Protein AF-A0A4Q3VH04-F1 (afdb_monomer_lite)

Sequence (67 aa):
MNNNHLFEGTIETRVKYNNGGEPCIKKGKQRFFAKGSRTYFRLQNMENCAGGNLVDYVDIYPGSSSL

Foldseek 3Di:
DPFKDKDAAKDWDADCPAPVRDIFIDHGIWIWGDPDPDQWTWTPPQAGPSDDPDGHTDTGHPDPDPD

pLDDT: mean 91.62, std 11.26, range [41.06, 97.88]

Structure (mmCIF, N/CA/C/O backbone):
data_AF-A0A4Q3VH04-F1
#
_entry.id   AF-A0A4Q3VH04-F1
#
loop_
_atom_site.group_PDB
_atom_site.id
_atom_site.type_symbol
_atom_site.label_atom_id
_atom_site.label_alt_id
_atom_site.label_comp_id
_atom_site.label_asym_id
_atom_site.label_entity_id
_atom_site.label_seq_id
_atom_site.pdbx_PDB_ins_code
_atom_site.Cartn_x
_atom_site.Cartn_y
_atom_site.Cartn_z
_atom_site.occupancy
_atom_site.B_is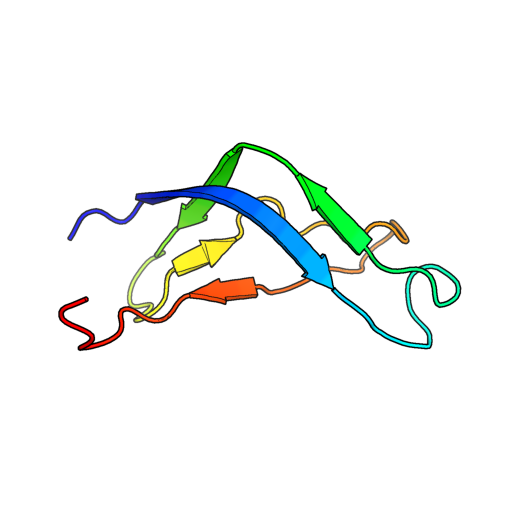o_or_equiv
_atom_site.auth_seq_id
_atom_site.auth_comp_id
_atom_site.auth_asym_id
_atom_site.auth_atom_id
_atom_site.pdbx_PDB_model_num
ATOM 1 N N . MET A 1 1 ? -16.271 4.528 15.493 1.00 59.69 1 MET A N 1
ATOM 2 C CA . MET A 1 1 ? -14.983 3.828 15.296 1.00 59.69 1 MET A CA 1
ATOM 3 C C . MET A 1 1 ? -13.952 4.853 14.859 1.00 59.69 1 MET A C 1
ATOM 5 O O . MET A 1 1 ? -14.324 5.789 14.159 1.00 59.69 1 MET A O 1
ATOM 9 N N . ASN A 1 2 ? -12.699 4.739 15.306 1.00 73.50 2 ASN A N 1
ATOM 10 C CA . ASN A 1 2 ? -11.636 5.573 14.750 1.00 73.50 2 ASN A CA 1
ATOM 11 C C . ASN A 1 2 ? -11.405 5.122 13.305 1.00 73.50 2 ASN A C 1
ATOM 13 O O . ASN A 1 2 ? -11.048 3.973 13.072 1.00 73.50 2 ASN A O 1
ATOM 17 N N . ASN A 1 3 ? -11.648 6.013 12.349 1.00 86.06 3 ASN A N 1
ATOM 18 C CA . ASN A 1 3 ? -11.531 5.696 10.929 1.00 86.06 3 ASN A CA 1
ATOM 19 C C . ASN A 1 3 ? -10.082 5.739 10.437 1.00 86.06 3 ASN A C 1
ATOM 21 O O . ASN A 1 3 ? -9.830 5.391 9.289 1.00 86.06 3 ASN A O 1
ATOM 25 N N . ASN A 1 4 ? -9.138 6.183 11.269 1.00 92.06 4 ASN A N 1
ATOM 26 C CA . ASN A 1 4 ? -7.740 6.353 10.915 1.00 92.06 4 ASN A CA 1
ATOM 27 C C . ASN A 1 4 ? -6.861 5.334 11.649 1.00 92.06 4 ASN A C 1
ATOM 29 O O . ASN A 1 4 ? -6.876 5.265 12.877 1.00 92.06 4 ASN A O 1
ATOM 33 N N . HIS A 1 5 ? -6.052 4.598 10.894 1.00 93.38 5 HIS A N 1
ATOM 34 C CA . HIS A 1 5 ? -5.081 3.642 11.409 1.00 93.38 5 HIS A CA 1
ATOM 35 C C . HIS A 1 5 ? -3.689 4.001 10.879 1.00 93.38 5 HIS A C 1
ATOM 37 O O . HIS A 1 5 ? -3.500 4.197 9.679 1.00 93.38 5 HIS A O 1
ATOM 43 N N . LEU A 1 6 ? -2.723 4.153 11.782 1.00 95.25 6 LEU A N 1
ATOM 44 C CA . LEU A 1 6 ? -1.344 4.489 11.441 1.00 95.25 6 LEU A CA 1
ATOM 45 C C . LEU A 1 6 ? -0.490 3.238 11.594 1.00 95.25 6 LEU A C 1
ATOM 47 O O . LEU A 1 6 ? -0.486 2.624 12.656 1.00 95.25 6 LEU A O 1
ATOM 51 N N . PHE A 1 7 ? 0.231 2.898 10.536 1.00 94.38 7 PHE A N 1
ATOM 52 C CA . PHE A 1 7 ? 1.150 1.772 10.494 1.00 94.38 7 PHE A CA 1
ATOM 53 C C . PHE A 1 7 ? 2.573 2.305 10.347 1.00 94.38 7 PHE A C 1
ATOM 55 O O . PHE A 1 7 ? 2.844 3.061 9.419 1.00 94.38 7 PHE A O 1
ATOM 62 N N . GLU A 1 8 ? 3.474 1.921 11.245 1.00 97.38 8 GLU A N 1
ATOM 63 C CA . GLU A 1 8 ? 4.908 2.187 11.118 1.00 97.38 8 GLU A CA 1
ATOM 64 C C . GLU A 1 8 ? 5.593 0.885 10.706 1.00 97.38 8 GLU A C 1
ATOM 66 O O . GLU A 1 8 ? 5.586 -0.085 11.463 1.00 97.38 8 GLU A O 1
ATOM 71 N N . GLY A 1 9 ? 6.147 0.835 9.496 1.00 96.88 9 GLY A N 1
ATOM 72 C CA . GLY A 1 9 ? 6.771 -0.388 9.006 1.00 96.88 9 GLY A CA 1
ATOM 73 C C . GLY A 1 9 ? 7.061 -0.364 7.514 1.00 96.88 9 GLY A C 1
ATOM 74 O O . GLY A 1 9 ? 7.337 0.684 6.934 1.00 96.88 9 GLY A O 1
ATOM 75 N N . THR A 1 10 ? 7.033 -1.544 6.896 1.00 97.88 10 THR A N 1
ATOM 76 C CA . THR A 1 10 ? 7.274 -1.710 5.458 1.00 97.88 10 THR A CA 1
ATOM 77 C C . THR A 1 10 ? 6.109 -2.441 4.805 1.00 97.88 10 THR A C 1
ATOM 79 O O . THR A 1 10 ? 5.680 -3.481 5.296 1.00 97.88 10 THR A O 1
ATOM 82 N N . ILE A 1 11 ? 5.620 -1.897 3.692 1.00 97.75 11 ILE A N 1
ATOM 83 C CA . ILE A 1 11 ? 4.696 -2.562 2.772 1.00 97.75 11 ILE A CA 1
ATOM 84 C C . ILE A 1 11 ? 5.483 -2.870 1.500 1.00 97.75 11 ILE A C 1
ATOM 86 O O . ILE A 1 11 ? 6.069 -1.962 0.908 1.00 97.75 11 ILE A O 1
ATOM 90 N N . GLU A 1 12 ? 5.502 -4.136 1.093 1.00 97.69 12 GLU A N 1
ATOM 91 C CA . GLU A 1 12 ? 6.172 -4.595 -0.122 1.00 97.69 12 GLU A CA 1
ATOM 92 C C . GLU A 1 12 ? 5.168 -5.288 -1.049 1.00 97.69 12 GLU A C 1
ATOM 94 O O . GLU A 1 12 ? 4.609 -6.330 -0.703 1.00 97.69 12 GLU A O 1
ATOM 99 N N . THR A 1 13 ? 4.961 -4.721 -2.239 1.00 96.88 13 THR A N 1
ATOM 100 C CA . THR A 1 13 ? 4.107 -5.300 -3.285 1.00 96.88 13 THR A CA 1
ATOM 101 C C . THR A 1 13 ? 4.980 -5.917 -4.376 1.00 96.88 13 THR A C 1
ATOM 103 O O . THR A 1 13 ? 5.821 -5.231 -4.960 1.00 96.88 13 THR A O 1
ATOM 106 N N . ARG A 1 14 ? 4.764 -7.201 -4.695 1.00 96.94 14 ARG A N 1
ATOM 107 C CA . ARG A 1 14 ? 5.506 -7.932 -5.738 1.00 96.94 14 ARG A CA 1
ATOM 108 C C . ARG A 1 14 ? 4.571 -8.384 -6.854 1.00 96.94 14 ARG A C 1
ATOM 110 O O . ARG A 1 14 ? 3.772 -9.298 -6.662 1.00 96.94 14 ARG A O 1
ATOM 117 N N . VAL A 1 15 ? 4.697 -7.775 -8.031 1.00 95.50 15 VAL A N 1
ATOM 118 C CA . VAL A 1 15 ? 3.954 -8.158 -9.240 1.00 95.50 15 VAL A CA 1
ATOM 119 C C . VAL A 1 15 ? 4.930 -8.221 -10.406 1.00 95.50 15 VAL A C 1
ATOM 121 O O .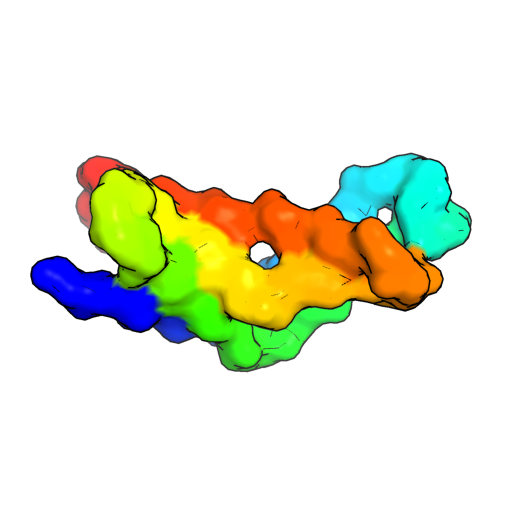 VAL A 1 15 ? 5.536 -7.217 -10.755 1.00 95.50 15 VAL A O 1
ATOM 124 N N . LYS A 1 16 ? 5.055 -9.399 -11.032 1.00 95.88 16 LYS A N 1
ATOM 125 C CA . LYS A 1 16 ? 6.084 -9.710 -12.044 1.00 95.88 16 LYS A CA 1
ATOM 126 C C . LYS A 1 16 ? 6.159 -8.718 -13.217 1.00 95.88 16 LYS A C 1
ATOM 128 O O . LYS A 1 16 ? 7.215 -8.584 -13.819 1.00 95.88 16 LYS A O 1
ATOM 133 N N . TYR A 1 17 ? 5.046 -8.086 -13.581 1.00 93.88 17 TYR A N 1
ATOM 134 C CA . TYR A 1 17 ? 4.943 -7.217 -14.759 1.00 93.88 17 TYR A CA 1
ATOM 135 C C . TYR A 1 17 ? 4.764 -5.727 -14.426 1.00 93.88 17 TYR A C 1
ATOM 137 O O . TYR A 1 17 ? 4.857 -4.901 -15.330 1.00 93.88 17 TYR A O 1
ATOM 145 N N . ASN A 1 18 ? 4.533 -5.361 -13.160 1.00 94.81 18 ASN A N 1
ATOM 146 C CA . ASN A 1 18 ? 4.492 -3.955 -12.744 1.00 94.81 18 ASN A CA 1
ATOM 147 C C . ASN A 1 18 ? 5.898 -3.499 -12.355 1.00 94.81 18 ASN A C 1
ATOM 149 O O . ASN A 1 18 ? 6.708 -4.318 -11.935 1.00 94.81 18 ASN A O 1
ATOM 153 N N . ASN A 1 19 ? 6.181 -2.197 -12.465 1.00 95.94 19 ASN A N 1
ATOM 154 C CA . ASN A 1 19 ? 7.454 -1.606 -12.025 1.00 95.94 19 ASN A CA 1
ATOM 155 C C . ASN A 1 19 ? 8.696 -2.332 -12.594 1.00 95.94 19 ASN A C 1
ATOM 157 O O . ASN A 1 19 ? 9.678 -2.557 -11.896 1.00 95.94 19 ASN A O 1
ATOM 161 N N . GLY A 1 20 ? 8.626 -2.793 -13.850 1.00 95.62 20 GLY A N 1
ATOM 162 C CA . GLY A 1 20 ? 9.714 -3.556 -14.478 1.00 95.62 20 GLY A CA 1
ATOM 163 C C . GLY A 1 20 ? 10.013 -4.917 -13.831 1.00 95.62 20 GLY A C 1
ATOM 164 O O . GLY A 1 20 ? 11.062 -5.488 -14.103 1.00 95.62 20 GLY A O 1
ATOM 165 N N . GLY A 1 21 ? 9.113 -5.438 -12.990 1.00 95.94 21 GLY A N 1
ATOM 166 C CA . GLY A 1 21 ? 9.307 -6.658 -12.203 1.00 95.94 21 GLY A CA 1
ATOM 167 C C . GLY A 1 21 ? 9.928 -6.427 -10.824 1.00 95.94 21 GLY A C 1
ATOM 168 O O . GLY A 1 21 ? 9.982 -7.366 -10.028 1.00 95.94 21 GLY A O 1
ATOM 169 N N . GLU A 1 22 ? 10.332 -5.195 -10.510 1.00 97.88 22 GLU A N 1
ATOM 170 C CA . GLU A 1 22 ? 10.908 -4.833 -9.217 1.00 97.88 22 GLU A CA 1
ATOM 171 C C . GLU A 1 22 ? 9.821 -4.603 -8.151 1.00 97.88 22 GLU A C 1
ATOM 173 O O . GLU A 1 22 ? 8.755 -4.046 -8.448 1.00 97.88 22 GLU A O 1
ATOM 178 N N . PRO A 1 23 ? 10.065 -4.978 -6.881 1.00 97.56 23 PRO A N 1
ATOM 179 C CA . PRO A 1 23 ? 9.116 -4.752 -5.798 1.00 97.56 23 PRO A CA 1
ATOM 180 C C . PRO A 1 23 ? 8.849 -3.258 -5.587 1.00 97.56 23 PRO A C 1
ATOM 182 O O . PRO A 1 23 ? 9.771 -2.441 -5.574 1.00 97.56 23 PRO A O 1
ATOM 185 N N . CYS A 1 24 ? 7.588 -2.898 -5.343 1.00 97.50 24 CYS A N 1
ATOM 186 C CA . CYS A 1 24 ? 7.259 -1.559 -4.866 1.00 97.50 24 CYS A CA 1
ATOM 187 C C . CYS A 1 24 ? 7.281 -1.534 -3.337 1.00 97.50 24 CYS A C 1
ATOM 189 O O . CYS A 1 24 ? 6.509 -2.242 -2.686 1.00 97.50 24 CYS A O 1
ATOM 191 N N . ILE A 1 25 ? 8.179 -0.729 -2.765 1.00 97.75 25 ILE A N 1
ATOM 192 C CA . ILE A 1 25 ? 8.460 -0.709 -1.327 1.00 97.75 25 ILE A CA 1
ATOM 193 C C . ILE A 1 25 ? 8.057 0.644 -0.736 1.00 97.75 25 ILE A C 1
ATOM 195 O O . ILE A 1 25 ? 8.601 1.684 -1.105 1.00 97.75 25 ILE A O 1
ATOM 199 N N . LYS A 1 26 ? 7.155 0.627 0.250 1.00 96.94 26 LYS A N 1
ATOM 200 C CA . LYS A 1 26 ? 6.774 1.798 1.054 1.00 96.94 26 LYS A CA 1
ATOM 201 C C . LYS A 1 26 ? 7.259 1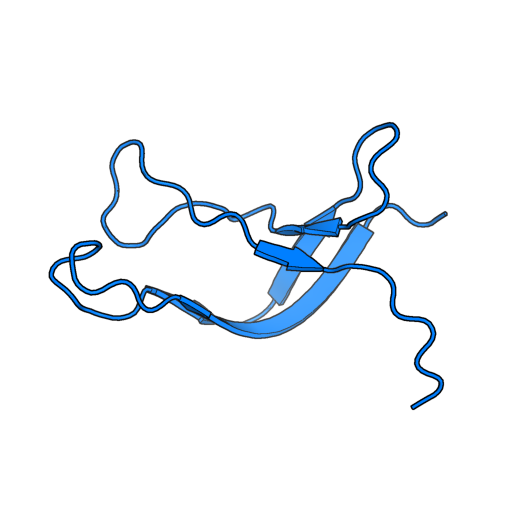.598 2.485 1.00 96.94 26 LYS A C 1
ATOM 203 O O . LYS A 1 26 ? 6.797 0.682 3.162 1.00 96.94 26 LYS A O 1
ATOM 208 N N . LYS A 1 27 ? 8.191 2.439 2.938 1.00 97.75 27 LYS A N 1
ATOM 209 C CA . LYS A 1 27 ? 8.762 2.398 4.295 1.00 97.75 27 LYS A CA 1
ATOM 210 C C . LYS A 1 27 ? 8.249 3.549 5.153 1.00 97.75 27 LYS A C 1
ATOM 212 O O . LYS A 1 27 ? 7.899 4.611 4.640 1.00 97.75 27 LYS A O 1
ATOM 217 N N . GLY A 1 28 ? 8.278 3.340 6.460 1.00 97.62 28 GLY A N 1
ATOM 218 C CA . GLY A 1 28 ? 7.940 4.337 7.463 1.00 97.62 28 GLY A CA 1
ATOM 219 C C . GLY A 1 28 ? 6.437 4.463 7.691 1.00 97.62 28 GLY A C 1
ATOM 220 O O . GLY A 1 28 ? 5.657 3.585 7.310 1.00 97.62 28 GLY A O 1
ATOM 221 N N . LYS A 1 29 ? 6.025 5.591 8.267 1.00 97.81 29 LYS A N 1
ATOM 222 C CA . LYS A 1 29 ? 4.632 5.876 8.620 1.00 97.81 29 LYS A CA 1
ATOM 223 C C . LYS A 1 29 ? 3.685 5.880 7.418 1.00 97.81 29 LYS A C 1
ATOM 225 O O . LYS A 1 29 ? 3.726 6.773 6.574 1.00 97.81 29 LYS A O 1
ATOM 230 N N . GLN A 1 30 ? 2.749 4.939 7.404 1.00 97.38 30 GLN A N 1
ATOM 231 C CA . GLN A 1 30 ? 1.665 4.832 6.433 1.00 97.38 30 GLN A CA 1
ATOM 232 C C . GLN A 1 30 ? 0.311 5.089 7.096 1.00 97.38 30 GLN A C 1
ATOM 234 O O . GLN A 1 30 ? 0.046 4.658 8.220 1.00 97.38 30 GLN A O 1
ATOM 239 N N . ARG A 1 31 ? -0.578 5.783 6.379 1.00 97.25 31 ARG A N 1
ATOM 240 C CA . ARG A 1 31 ? -1.949 6.049 6.829 1.00 97.25 31 ARG A CA 1
ATOM 241 C C . ARG A 1 31 ? -2.924 5.114 6.132 1.00 97.25 31 ARG A C 1
ATOM 243 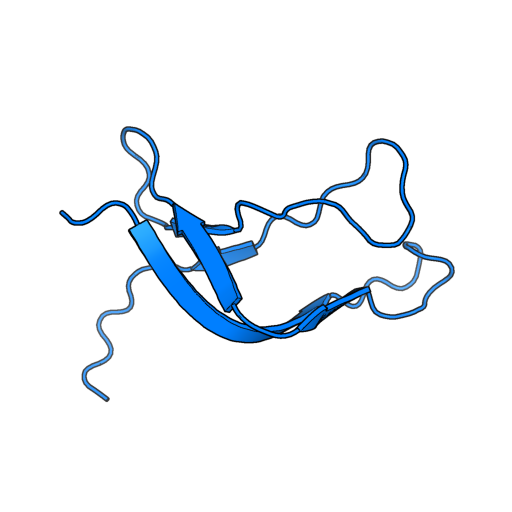O O . ARG A 1 31 ? -3.006 5.118 4.905 1.00 97.25 31 ARG A O 1
ATOM 250 N N . PHE A 1 32 ? -3.713 4.398 6.917 1.00 96.88 32 PHE A N 1
ATOM 251 C CA . PHE A 1 32 ? -4.852 3.605 6.481 1.00 96.88 32 PHE A CA 1
ATOM 252 C C . PHE A 1 32 ? -6.150 4.268 6.949 1.00 96.88 32 PHE A C 1
ATOM 254 O O . PHE A 1 32 ? -6.219 4.798 8.059 1.00 96.88 32 PHE A O 1
ATOM 261 N N . PHE A 1 33 ? -7.183 4.275 6.102 1.00 95.94 33 PHE A N 1
ATOM 262 C CA . PHE A 1 33 ? -8.440 4.957 6.410 1.00 95.94 33 PHE A CA 1
ATOM 263 C C . PHE A 1 33 ? -9.678 4.159 5.990 1.00 95.94 33 PHE A C 1
ATOM 265 O O . PHE A 1 33 ? -9.763 3.666 4.860 1.00 95.94 33 PHE A O 1
ATOM 272 N N . ALA A 1 34 ? -10.657 4.077 6.890 1.00 95.19 34 ALA A N 1
ATOM 273 C CA . ALA A 1 34 ? -11.981 3.517 6.642 1.00 95.19 34 ALA A CA 1
ATOM 274 C C . ALA A 1 34 ? -12.954 4.645 6.252 1.00 95.19 34 ALA A C 1
ATOM 276 O O . ALA A 1 34 ? -13.289 5.513 7.057 1.00 95.19 34 ALA A O 1
ATOM 277 N N . LYS A 1 35 ? -13.391 4.662 4.986 1.00 93.00 35 LYS A N 1
ATOM 278 C CA . LYS A 1 35 ? -14.317 5.674 4.445 1.00 93.00 35 LYS A CA 1
ATOM 279 C C . LYS A 1 35 ? -15.729 5.103 4.331 1.00 93.00 35 LYS A C 1
ATOM 281 O O . LYS A 1 35 ? -15.907 4.057 3.711 1.00 93.00 35 LYS A O 1
ATOM 286 N N . GLY A 1 36 ? -16.726 5.840 4.822 1.00 91.62 36 GLY A N 1
ATOM 287 C CA . GLY A 1 36 ? -18.137 5.473 4.68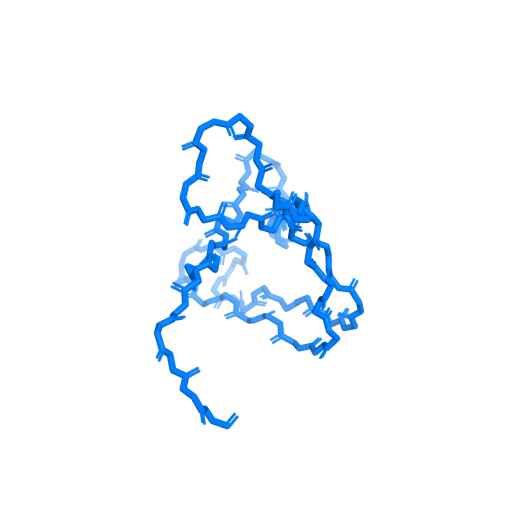5 1.00 91.62 36 GLY A CA 1
ATOM 288 C C . GLY A 1 36 ? -18.453 4.155 5.392 1.00 91.62 36 GLY A C 1
ATOM 289 O O . GLY A 1 36 ? -18.099 3.985 6.552 1.00 91.62 36 GLY A O 1
ATOM 290 N N . SER A 1 37 ? -19.091 3.229 4.678 1.00 90.75 37 SER A N 1
ATOM 291 C CA . SER A 1 37 ? -19.520 1.918 5.183 1.00 90.75 37 SER A CA 1
ATOM 292 C C . SER A 1 37 ? -18.476 0.801 5.027 1.00 90.75 37 SER A C 1
ATOM 294 O O . SER A 1 37 ? -18.815 -0.374 5.152 1.00 90.75 37 SER A O 1
ATOM 296 N N . ARG A 1 38 ? -17.211 1.126 4.718 1.00 90.62 38 ARG A N 1
ATOM 297 C CA . ARG A 1 38 ? -16.155 0.112 4.563 1.00 90.62 38 ARG A CA 1
ATOM 298 C C . ARG A 1 38 ? -15.903 -0.623 5.877 1.00 90.62 38 ARG A C 1
ATOM 300 O O . ARG A 1 38 ? -15.753 -0.001 6.923 1.00 90.62 38 ARG A O 1
ATOM 307 N N . THR A 1 39 ? -15.751 -1.939 5.779 1.00 91.88 39 THR A N 1
ATOM 308 C CA . THR A 1 39 ? -15.379 -2.834 6.885 1.00 91.88 39 THR A CA 1
ATOM 309 C C . THR A 1 39 ? -13.865 -3.052 6.995 1.00 91.88 39 THR A C 1
ATOM 311 O O . THR A 1 39 ? -13.417 -3.882 7.776 1.00 91.88 39 THR A O 1
ATOM 314 N N . TYR A 1 40 ? -13.071 -2.313 6.217 1.00 93.69 40 TYR A N 1
ATOM 315 C CA . TYR A 1 40 ? -11.613 -2.392 6.150 1.00 93.69 40 TYR A CA 1
ATOM 316 C C . TYR A 1 40 ? -10.994 -0.989 6.096 1.00 93.69 40 TYR A C 1
ATOM 318 O O . TYR A 1 40 ? -11.628 -0.018 5.661 1.00 93.69 40 TYR A O 1
ATOM 326 N N . PHE A 1 41 ? -9.729 -0.887 6.498 1.00 95.50 41 PHE A N 1
ATOM 327 C CA . PHE A 1 41 ? -8.927 0.325 6.366 1.00 95.50 41 PHE A CA 1
ATOM 328 C C . PHE A 1 41 ? -8.060 0.226 5.112 1.00 95.50 41 PHE A C 1
ATOM 330 O O . PHE A 1 41 ? -7.311 -0.732 4.960 1.00 95.50 41 PHE A O 1
ATOM 337 N N . ARG A 1 42 ? -8.122 1.224 4.227 1.00 97.06 42 ARG A N 1
ATOM 338 C CA . ARG A 1 42 ? -7.340 1.249 2.980 1.00 97.06 42 ARG A CA 1
ATOM 339 C C . ARG A 1 42 ? -6.131 2.160 3.100 1.00 97.06 42 ARG A C 1
ATOM 341 O O . ARG A 1 42 ? -6.296 3.304 3.537 1.00 97.06 42 ARG A O 1
ATOM 348 N N . LEU A 1 43 ? -4.964 1.706 2.647 1.00 97.62 43 LEU A N 1
ATOM 349 C CA . LEU A 1 43 ? -3.771 2.539 2.502 1.00 97.62 43 LEU A CA 1
ATOM 350 C C . LEU A 1 43 ? -4.109 3.795 1.695 1.00 97.62 43 LEU A C 1
ATOM 352 O O . LEU A 1 43 ? -4.774 3.724 0.670 1.00 97.62 43 LEU A O 1
ATOM 356 N N . GLN A 1 44 ? -3.683 4.958 2.169 1.00 97.00 44 GLN A N 1
ATOM 357 C CA . GLN A 1 44 ? -3.999 6.232 1.521 1.00 97.00 44 GLN A CA 1
ATOM 358 C C . GLN A 1 44 ? -2.919 6.650 0.520 1.00 97.00 44 GLN A C 1
ATOM 360 O O . GLN A 1 44 ? -3.240 7.261 -0.493 1.00 97.00 44 GLN A O 1
ATOM 365 N N . ASN A 1 45 ? -1.664 6.264 0.762 1.00 95.44 45 ASN A N 1
ATOM 366 C CA . ASN A 1 45 ? -0.572 6.389 -0.202 1.00 95.44 45 ASN A CA 1
ATOM 367 C C . ASN A 1 45 ? -0.592 5.203 -1.187 1.00 95.44 45 ASN A C 1
ATOM 369 O O . ASN A 1 45 ? 0.219 4.284 -1.079 1.00 95.44 45 ASN A O 1
ATOM 373 N N . MET A 1 46 ? -1.563 5.198 -2.101 1.00 95.88 46 MET A N 1
ATOM 374 C CA . MET A 1 46 ? -1.831 4.069 -3.006 1.00 95.88 46 MET A CA 1
ATOM 375 C C . MET A 1 46 ? -0.950 4.043 -4.260 1.00 95.88 46 MET A C 1
ATOM 377 O O . MET A 1 46 ? -1.044 3.093 -5.026 1.00 95.88 46 MET A O 1
ATOM 381 N N . GLU A 1 47 ? -0.139 5.069 -4.517 1.00 95.94 47 GLU A N 1
ATOM 382 C CA . GLU A 1 47 ? 0.654 5.155 -5.751 1.00 95.94 47 GLU A CA 1
ATOM 383 C C . GLU A 1 47 ? 1.589 3.951 -5.898 1.00 95.94 47 GLU A C 1
ATOM 385 O O . GLU A 1 47 ? 2.302 3.600 -4.955 1.00 95.94 47 GLU A O 1
ATOM 390 N N . ASN A 1 48 ? 1.606 3.316 -7.066 1.00 96.50 48 ASN A N 1
ATOM 391 C CA . ASN A 1 48 ? 2.610 2.300 -7.361 1.00 96.50 48 ASN A CA 1
ATOM 392 C C . ASN A 1 48 ? 3.926 2.960 -7.820 1.00 96.50 48 ASN A C 1
ATOM 394 O O . ASN A 1 48 ? 3.933 4.031 -8.423 1.00 96.50 48 ASN A O 1
ATOM 398 N N . CYS A 1 49 ? 5.046 2.287 -7.572 1.00 96.62 49 CYS A N 1
ATOM 399 C CA . CYS A 1 49 ? 6.390 2.752 -7.907 1.00 96.62 49 CYS A CA 1
ATOM 400 C C . CYS A 1 49 ? 6.655 2.845 -9.422 1.00 96.62 49 CYS A C 1
ATOM 402 O O . CYS A 1 49 ? 7.527 3.603 -9.835 1.00 96.62 49 CYS A O 1
ATOM 404 N N . ALA A 1 50 ? 5.880 2.136 -10.251 1.00 96.12 50 ALA A N 1
ATOM 405 C CA . ALA A 1 50 ? 5.939 2.228 -11.710 1.00 96.12 50 ALA A CA 1
ATOM 406 C C . ALA A 1 50 ? 5.462 3.589 -12.253 1.00 96.12 50 ALA A C 1
ATOM 408 O O . ALA A 1 50 ? 5.709 3.904 -13.416 1.00 96.12 50 ALA A O 1
ATOM 409 N N . GLY A 1 51 ? 4.753 4.376 -11.435 1.00 91.94 51 GLY A N 1
ATOM 410 C CA . GLY A 1 51 ? 4.130 5.631 -11.843 1.00 91.94 51 GLY A CA 1
ATOM 411 C C . GLY A 1 51 ? 2.904 5.448 -12.750 1.00 91.94 51 GLY A C 1
ATOM 412 O O . GLY A 1 51 ? 2.352 4.356 -12.901 1.00 91.94 51 GLY A O 1
ATOM 413 N N . GLY A 1 52 ? 2.455 6.554 -13.349 1.00 92.44 52 GLY A N 1
ATOM 414 C CA . GLY A 1 52 ? 1.278 6.584 -14.222 1.00 92.44 52 GLY A CA 1
ATOM 415 C C . GLY A 1 52 ? -0.042 6.373 -13.470 1.00 92.44 52 GLY A C 1
ATOM 416 O O . GLY A 1 52 ? -0.211 6.833 -12.346 1.00 92.44 52 GLY A O 1
ATOM 417 N N . ASN A 1 53 ? -0.988 5.671 -14.101 1.00 94.06 53 ASN A N 1
ATOM 418 C CA . ASN A 1 53 ? -2.330 5.409 -13.557 1.00 94.06 53 ASN A CA 1
ATOM 419 C C . ASN A 1 53 ? -2.434 4.037 -12.858 1.00 94.06 53 ASN A C 1
ATOM 421 O O . ASN A 1 53 ? -3.472 3.378 -12.935 1.00 94.06 53 ASN A O 1
ATOM 425 N N . LEU A 1 54 ? -1.355 3.578 -12.215 1.00 95.44 54 LEU A N 1
ATOM 426 C CA . LEU A 1 54 ? -1.306 2.310 -11.483 1.00 95.44 54 LEU A CA 1
ATOM 427 C C . LEU A 1 54 ? -1.321 2.553 -9.969 1.00 95.44 54 LEU A C 1
ATOM 429 O O . LEU A 1 54 ? -0.559 3.367 -9.447 1.00 95.44 54 LEU A O 1
ATOM 433 N N . VAL A 1 55 ? -2.164 1.804 -9.257 1.00 96.56 55 VAL A N 1
ATOM 434 C CA . VAL A 1 55 ? -2.311 1.902 -7.800 1.00 96.56 55 VAL A CA 1
ATOM 435 C C . VAL A 1 55 ? -2.224 0.536 -7.131 1.00 96.56 55 VAL A C 1
ATOM 437 O O . VAL A 1 55 ? -2.776 -0.446 -7.626 1.00 96.56 55 VAL A O 1
ATOM 440 N N . ASP A 1 56 ? -1.590 0.507 -5.964 1.00 95.62 56 ASP A N 1
ATOM 441 C CA . ASP A 1 56 ? -1.543 -0.644 -5.070 1.00 95.62 56 ASP A CA 1
ATOM 442 C C . ASP A 1 56 ? -2.619 -0.485 -3.991 1.00 95.62 56 ASP A C 1
ATOM 444 O O . ASP A 1 56 ? -2.465 0.252 -3.010 1.00 95.62 56 ASP A O 1
ATOM 448 N N . TYR A 1 57 ? -3.738 -1.188 -4.163 1.00 95.81 57 TYR A N 1
ATOM 449 C CA . TYR A 1 57 ? -4.750 -1.280 -3.117 1.00 95.81 57 TYR A CA 1
ATOM 450 C C . TYR A 1 57 ? -4.299 -2.252 -2.030 1.00 95.81 57 TYR A C 1
ATOM 452 O O . TYR A 1 57 ? -4.316 -3.464 -2.219 1.00 95.81 57 TYR A O 1
ATOM 460 N N . VAL A 1 58 ? -3.946 -1.701 -0.870 1.00 96.88 58 VAL A N 1
ATOM 461 C CA . VAL A 1 58 ? -3.646 -2.475 0.337 1.00 96.88 58 VAL A CA 1
ATOM 462 C C . VAL A 1 58 ? -4.719 -2.181 1.376 1.00 96.88 58 VAL A C 1
ATOM 464 O O . VAL A 1 58 ? -4.852 -1.046 1.841 1.00 96.88 58 VAL A O 1
ATOM 467 N N . ASP A 1 59 ? -5.487 -3.210 1.721 1.00 96.19 59 ASP A N 1
ATOM 468 C CA . ASP A 1 59 ? -6.577 -3.146 2.687 1.00 96.19 59 ASP A CA 1
ATOM 469 C C . ASP A 1 59 ? -6.238 -3.990 3.919 1.00 96.19 59 ASP A C 1
ATOM 471 O O . ASP A 1 59 ? -5.832 -5.145 3.802 1.00 96.19 59 ASP A O 1
ATOM 475 N N . ILE A 1 60 ? -6.426 -3.413 5.104 1.00 92.69 60 ILE A N 1
ATOM 476 C CA . ILE A 1 60 ? -6.316 -4.107 6.387 1.00 92.69 60 ILE A CA 1
ATOM 477 C C . ILE A 1 60 ? -7.726 -4.326 6.918 1.00 92.69 60 ILE A C 1
ATOM 479 O O . ILE A 1 60 ? -8.473 -3.373 7.163 1.00 92.69 60 ILE A O 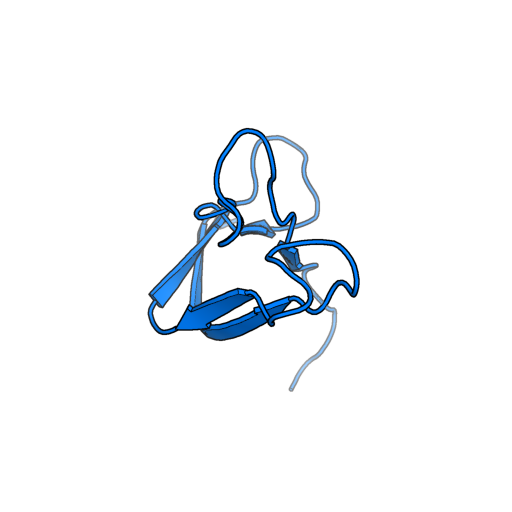1
ATOM 483 N N . TYR A 1 61 ? -8.075 -5.590 7.120 1.00 91.25 61 TYR A N 1
ATOM 484 C CA . TYR A 1 61 ? -9.314 -5.968 7.779 1.00 91.25 61 TYR A CA 1
ATOM 485 C C . TYR A 1 61 ? -9.081 -5.996 9.293 1.00 91.25 61 TYR A C 1
ATOM 487 O O . TYR A 1 61 ? -8.058 -6.526 9.732 1.00 91.25 61 TYR A O 1
ATOM 495 N N . PRO A 1 62 ? -9.992 -5.433 10.105 1.00 79.00 62 PRO A N 1
ATOM 496 C CA . PRO A 1 62 ? -9.952 -5.624 11.544 1.00 79.00 62 PRO A CA 1
ATOM 497 C C . PRO A 1 62 ? -10.099 -7.122 11.823 1.00 79.00 62 PRO A C 1
ATOM 499 O O . PRO A 1 62 ? -11.159 -7.708 11.610 1.00 79.00 62 PRO A O 1
ATOM 502 N N . GLY A 1 63 ? -9.000 -7.756 12.226 1.00 74.69 63 GLY A N 1
ATOM 503 C CA . GLY A 1 63 ? -9.017 -9.147 12.656 1.00 74.69 63 GLY A CA 1
ATOM 504 C C . GLY A 1 63 ? -9.718 -9.286 14.006 1.00 74.69 63 GLY A C 1
ATOM 505 O O . GLY A 1 63 ? -9.815 -8.332 14.773 1.00 74.69 63 GLY A O 1
ATOM 506 N N . SER A 1 64 ? -10.149 -10.500 14.332 1.00 70.25 64 SER A N 1
ATOM 507 C CA . SER A 1 64 ? -10.566 -10.880 15.689 1.00 70.25 64 SER A CA 1
ATOM 508 C C . SER A 1 64 ? -9.382 -11.294 16.574 1.00 70.25 64 SER A C 1
ATOM 510 O O . SER A 1 64 ? -9.580 -11.909 17.618 1.00 70.25 64 SER A O 1
ATOM 512 N N . SER A 1 65 ? -8.150 -11.051 16.120 1.00 60.69 65 SER A N 1
ATOM 513 C CA . SER A 1 65 ? -6.948 -11.590 16.752 1.00 60.69 65 SER A CA 1
ATOM 514 C C . SER A 1 65 ? -6.614 -10.816 18.024 1.00 60.69 65 SER A C 1
ATOM 516 O O . SER A 1 65 ? -6.471 -9.596 17.986 1.00 60.69 65 SER A O 1
ATOM 518 N N . SER A 1 66 ? -6.481 -11.534 19.136 1.00 52.06 66 SER A N 1
ATOM 519 C CA . SER A 1 66 ? -6.170 -11.007 20.468 1.00 52.06 66 SER A CA 1
ATOM 520 C C . SER A 1 66 ? -4.681 -11.130 20.813 1.00 52.06 66 SER A C 1
ATOM 522 O O . SER A 1 66 ? -4.368 -11.478 21.950 1.00 52.06 66 SER A O 1
ATOM 524 N N . LEU A 1 67 ? -3.789 -10.963 19.825 1.00 41.06 67 LEU A N 1
ATOM 525 C CA . LEU A 1 67 ? -2.339 -11.004 20.069 1.00 41.06 67 LEU A CA 1
ATOM 526 C C . LEU A 1 67 ? -1.947 -10.069 21.219 1.00 41.06 67 LEU A C 1
ATOM 528 O O . LEU A 1 67 ? -2.442 -8.917 21.223 1.00 41.06 67 LEU A O 1
#

Radius of gyration: 13.27 Å; chains: 1; bounding box: 30×18×35 Å

Secondary structure (DSSP, 8-state):
---EEEEEEEEEE--TTSGGGPPEEEEEEEEEE--TT-SSEEES--B-TT-TT-B---EE-------